Protein AF-A0A922WQW7-F1 (afdb_monomer_lite)

Radius of gyration: 13.1 Å; chains: 1; bounding box: 29×18×37 Å

Secondary structure (DSSP, 8-state):
-EEEEE--TT--EEEEEEEE-SSS--EEEEEEETTEEEEE--PBPBT--EEEEE--TT-SEEEEEEEE-TT-STT--EEEEEEEEE-

Structure (mmCIF, N/CA/C/O backbone):
data_AF-A0A922WQW7-F1
#
_entry.id   AF-A0A922WQW7-F1
#
loop_
_atom_site.group_PDB
_atom_site.id
_atom_site.type_symbol
_atom_site.label_atom_id
_atom_site.label_alt_id
_atom_site.label_comp_id
_atom_site.label_asym_id
_atom_site.label_entity_id
_atom_site.label_seq_id
_atom_site.pdbx_PDB_ins_code
_atom_site.Cartn_x
_atom_site.Cartn_y
_atom_site.Cartn_z
_atom_site.occupancy
_atom_site.B_iso_or_equiv
_atom_site.auth_seq_id
_atom_site.auth_comp_id
_atom_site.auth_asym_id
_atom_site.auth_atom_id
_atom_site.pdbx_PDB_model_num
ATOM 1 N N . MET A 1 1 ? -0.784 8.355 -6.242 1.00 61.16 1 MET A N 1
ATOM 2 C CA . MET A 1 1 ? -2.169 8.745 -5.857 1.00 61.16 1 MET A CA 1
ATOM 3 C C . MET A 1 1 ? -2.441 8.247 -4.438 1.00 61.16 1 MET A C 1
ATOM 5 O O . MET A 1 1 ? -1.811 7.269 -4.051 1.00 61.16 1 MET A O 1
ATOM 9 N N . ARG A 1 2 ? -3.292 8.919 -3.648 1.00 61.25 2 ARG A N 1
ATOM 10 C CA . ARG A 1 2 ? -3.640 8.518 -2.269 1.00 61.25 2 ARG A CA 1
ATOM 11 C C . ARG A 1 2 ? -5.152 8.361 -2.159 1.00 61.25 2 ARG A C 1
ATOM 13 O O . ARG A 1 2 ? -5.868 9.320 -2.439 1.00 61.25 2 ARG A O 1
ATOM 20 N N . HIS A 1 3 ? -5.607 7.197 -1.712 1.00 66.19 3 HIS A N 1
ATOM 21 C CA . HIS A 1 3 ? -7.020 6.927 -1.452 1.00 66.19 3 HIS A CA 1
ATOM 22 C C . HIS A 1 3 ? -7.232 6.695 0.047 1.00 66.19 3 HIS A C 1
ATOM 24 O O . HIS A 1 3 ? -6.770 5.676 0.569 1.00 66.19 3 HIS A O 1
ATOM 30 N N . PRO A 1 4 ? -7.866 7.639 0.767 1.00 65.06 4 PRO A N 1
ATOM 31 C CA . PRO A 1 4 ? -8.280 7.401 2.140 1.00 65.06 4 PRO A CA 1
ATOM 32 C C . PRO A 1 4 ? -9.498 6.475 2.147 1.00 65.06 4 PRO A C 1
ATOM 34 O O . PRO A 1 4 ? -10.483 6.734 1.457 1.00 65.06 4 PRO A O 1
ATOM 37 N N . VAL A 1 5 ? -9.429 5.417 2.949 1.00 65.94 5 VAL A N 1
ATOM 38 C CA . VAL A 1 5 ? -10.537 4.492 3.184 1.00 65.94 5 VAL A CA 1
ATOM 39 C C . VAL A 1 5 ? -10.932 4.622 4.659 1.00 65.94 5 VAL A C 1
ATOM 41 O O . VAL A 1 5 ? -10.155 4.221 5.533 1.00 65.94 5 VAL A O 1
ATOM 44 N N . PRO A 1 6 ? -12.086 5.244 4.969 1.00 63.03 6 PRO A N 1
ATOM 45 C CA . PRO A 1 6 ? -12.621 5.274 6.325 1.00 63.03 6 PRO A CA 1
ATOM 46 C C . PRO A 1 6 ? -12.940 3.852 6.789 1.00 63.03 6 PRO A C 1
ATOM 48 O O . PRO A 1 6 ? -13.584 3.100 6.061 1.00 63.03 6 PRO A O 1
ATOM 51 N N . VAL A 1 7 ? -12.505 3.494 7.996 1.00 60.25 7 VAL A N 1
ATOM 52 C CA . VAL A 1 7 ? -12.766 2.180 8.594 1.00 60.25 7 VAL A CA 1
ATOM 53 C C . VAL A 1 7 ? -13.686 2.388 9.794 1.00 60.25 7 VAL A C 1
ATOM 55 O O . VAL A 1 7 ? -13.356 3.148 10.704 1.00 60.25 7 VAL A O 1
ATOM 58 N N . ASP A 1 8 ? -14.864 1.760 9.796 1.00 61.94 8 ASP A N 1
ATOM 59 C CA . ASP A 1 8 ? -15.688 1.713 11.008 1.00 61.94 8 ASP A CA 1
ATOM 60 C C . ASP A 1 8 ? -15.143 0.666 12.001 1.00 61.94 8 ASP A C 1
ATOM 62 O O . ASP A 1 8 ? -14.297 -0.165 11.662 1.00 61.94 8 ASP A O 1
ATOM 66 N N . ARG A 1 9 ? -15.621 0.704 13.251 1.00 51.31 9 ARG A N 1
ATOM 67 C CA . ARG A 1 9 ? -15.071 -0.046 14.398 1.00 51.31 9 ARG A CA 1
ATOM 68 C C . ARG A 1 9 ? -15.244 -1.583 14.354 1.00 51.31 9 ARG A C 1
ATOM 70 O O . ARG A 1 9 ? -15.140 -2.208 15.407 1.00 51.31 9 ARG A O 1
ATOM 77 N N . GLY A 1 10 ? -15.492 -2.198 13.196 1.00 49.19 10 GLY A N 1
ATOM 78 C CA . GLY A 1 10 ? -15.771 -3.635 13.068 1.00 49.19 10 GLY A CA 1
ATOM 79 C C . GLY A 1 10 ? -14.854 -4.469 12.163 1.00 49.19 10 GLY A C 1
ATOM 80 O O . GLY A 1 10 ? -15.084 -5.670 12.077 1.00 49.19 10 GLY A O 1
ATOM 81 N N . HIS A 1 11 ? -13.857 -3.897 11.483 1.00 52.94 11 HIS A N 1
ATOM 82 C CA . HIS A 1 11 ? -13.142 -4.591 10.398 1.00 52.94 11 HIS A CA 1
ATOM 83 C C . HIS A 1 11 ? -11.831 -5.271 10.832 1.00 52.94 11 HIS A C 1
ATOM 85 O O . HIS A 1 11 ? -11.053 -4.696 11.594 1.00 52.94 11 HIS A O 1
ATOM 91 N N . ALA A 1 12 ? -11.574 -6.474 10.308 1.00 49.03 12 ALA A N 1
ATOM 92 C CA . ALA A 1 12 ? -10.457 -7.352 10.667 1.00 49.03 12 ALA A CA 1
ATOM 93 C C . ALA A 1 12 ? -9.478 -7.642 9.511 1.00 49.03 12 ALA A C 1
ATOM 95 O O . ALA A 1 12 ? -8.337 -8.024 9.776 1.00 49.03 12 ALA A O 1
ATOM 96 N N . GLY A 1 13 ? -9.868 -7.423 8.248 1.00 44.34 13 GLY A N 1
ATOM 97 C CA . GLY A 1 13 ? -9.014 -7.705 7.090 1.00 44.34 13 GLY A CA 1
ATOM 98 C C . GLY A 1 13 ? -9.309 -6.833 5.870 1.00 44.34 13 GLY A C 1
ATOM 99 O O . GLY A 1 13 ? -10.456 -6.451 5.641 1.00 44.34 13 GLY A O 1
ATOM 100 N N . LEU A 1 14 ? -8.264 -6.527 5.099 1.00 45.88 14 LEU A N 1
ATOM 101 C CA . LEU A 1 14 ? -8.352 -6.002 3.734 1.00 45.88 14 LEU A CA 1
ATOM 102 C C . LEU A 1 14 ? -7.760 -7.049 2.784 1.00 45.88 14 LEU A C 1
ATOM 104 O O . LEU A 1 14 ? -6.598 -7.404 2.984 1.00 45.88 14 LEU A O 1
ATOM 108 N N . ASP A 1 15 ? -8.529 -7.487 1.784 1.00 46.69 15 ASP A N 1
ATOM 109 C CA . ASP A 1 15 ? -8.029 -8.216 0.606 1.00 46.69 15 ASP A CA 1
ATOM 110 C C . ASP A 1 15 ? -8.086 -7.291 -0.610 1.00 46.69 15 ASP A C 1
ATOM 112 O O . ASP A 1 15 ? -9.046 -6.532 -0.782 1.00 46.69 15 ASP A O 1
ATOM 116 N N . LEU A 1 16 ? -7.015 -7.277 -1.395 1.00 51.88 16 LEU A N 1
ATOM 117 C CA . LEU A 1 16 ? -6.818 -6.314 -2.464 1.00 51.88 16 LEU A CA 1
ATOM 118 C C . LEU A 1 16 ? -5.736 -6.795 -3.422 1.00 51.88 16 LEU A C 1
ATOM 120 O O . LEU A 1 16 ? -4.652 -7.189 -2.981 1.00 51.88 16 LEU A O 1
ATOM 124 N N . SER A 1 17 ? -6.007 -6.687 -4.723 1.00 50.56 17 SER A N 1
ATOM 125 C CA . SER A 1 17 ? -5.011 -6.945 -5.763 1.00 50.56 17 SER A CA 1
ATOM 126 C C . SER A 1 17 ? -4.505 -5.644 -6.392 1.00 50.56 17 SER A C 1
ATOM 128 O O . SER A 1 17 ? -5.203 -4.630 -6.402 1.00 50.56 17 SER A O 1
ATOM 130 N N . THR A 1 18 ? -3.268 -5.620 -6.890 1.00 52.56 18 THR A N 1
ATOM 131 C CA . THR A 1 18 ? -2.720 -4.437 -7.580 1.00 52.56 18 THR A CA 1
ATOM 132 C C . THR A 1 18 ? -2.079 -4.774 -8.906 1.00 52.56 18 THR A C 1
ATOM 134 O O . THR A 1 18 ? -1.374 -5.773 -8.965 1.00 52.56 18 THR A O 1
ATOM 137 N N . GLY A 1 19 ? -2.237 -3.913 -9.917 1.00 50.72 19 GLY A N 1
ATOM 138 C CA . GLY A 1 19 ? -1.615 -4.085 -11.236 1.00 50.72 19 GLY A CA 1
ATOM 139 C C . GLY A 1 19 ? -1.100 -2.777 -11.839 1.00 50.72 19 GLY A C 1
ATOM 140 O O . GLY A 1 19 ? -1.581 -1.697 -11.486 1.00 50.72 19 GLY A O 1
ATOM 141 N N . ALA A 1 20 ? -0.119 -2.887 -12.740 1.00 51.06 20 ALA A N 1
ATOM 142 C CA . ALA A 1 20 ? 0.459 -1.781 -13.505 1.00 51.06 20 ALA A CA 1
ATOM 143 C C . ALA A 1 20 ? 0.140 -1.932 -15.008 1.00 51.06 20 ALA A C 1
ATOM 145 O O . ALA A 1 20 ? 0.300 -3.021 -15.556 1.00 51.06 20 ALA A O 1
ATOM 146 N N . ALA A 1 21 ? -0.299 -0.866 -15.693 1.00 47.75 21 ALA A N 1
ATOM 147 C CA . ALA A 1 21 ? -0.700 -0.928 -17.110 1.00 47.75 21 ALA A CA 1
ATOM 148 C C . ALA A 1 21 ? 0.017 0.121 -17.988 1.00 47.75 21 ALA A C 1
ATOM 150 O O . ALA A 1 21 ? -0.382 1.281 -17.971 1.00 47.75 21 ALA A O 1
ATOM 151 N N . ALA A 1 22 ? 1.059 -0.286 -18.742 1.00 48.88 22 ALA A N 1
ATOM 152 C CA . ALA A 1 22 ? 1.752 0.441 -19.831 1.00 48.88 22 ALA A CA 1
ATOM 153 C C . ALA A 1 22 ? 3.013 -0.326 -20.324 1.00 48.88 22 ALA A C 1
ATOM 155 O O . ALA A 1 22 ? 3.295 -1.441 -19.892 1.00 48.88 22 ALA A O 1
ATOM 156 N N . LYS A 1 23 ? 3.830 0.291 -21.194 1.00 43.62 23 LYS A N 1
ATOM 157 C CA . LYS A 1 23 ? 5.143 -0.213 -21.641 1.00 43.62 23 LYS A CA 1
ATOM 158 C C . LYS A 1 23 ? 6.229 0.139 -20.601 1.00 43.62 23 LYS A C 1
ATOM 160 O O . LYS A 1 23 ? 6.748 1.248 -20.630 1.00 43.62 23 LYS A O 1
ATOM 165 N N . ARG A 1 24 ? 6.574 -0.818 -19.727 1.00 54.19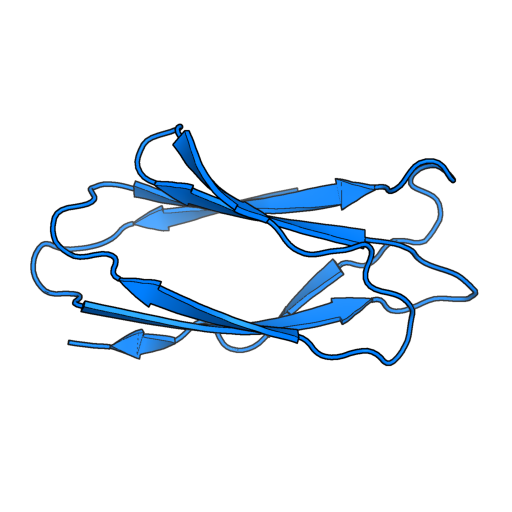 24 ARG A N 1
ATOM 166 C CA . ARG A 1 24 ? 7.497 -0.703 -18.562 1.00 54.19 24 ARG A CA 1
ATOM 167 C C . ARG A 1 24 ? 7.062 0.200 -17.381 1.00 54.19 24 ARG A C 1
ATOM 169 O O . ARG A 1 24 ? 7.921 0.862 -16.807 1.00 54.19 24 ARG A O 1
ATOM 176 N N . PRO A 1 25 ? 5.783 0.248 -16.976 1.00 60.31 25 PRO A N 1
ATOM 177 C CA . PRO A 1 25 ? 5.409 0.917 -15.748 1.00 60.31 25 PRO A CA 1
ATOM 178 C C . PRO A 1 25 ? 5.946 0.130 -14.561 1.00 60.31 25 PRO A C 1
ATOM 180 O O . PRO A 1 25 ? 5.898 -1.103 -14.534 1.00 60.31 25 PRO A O 1
ATOM 183 N N . THR A 1 26 ? 6.442 0.855 -13.578 1.00 69.12 26 THR A N 1
ATOM 184 C CA . THR A 1 26 ? 6.941 0.289 -12.335 1.00 69.12 26 THR A CA 1
ATOM 185 C C . THR A 1 26 ? 6.323 1.061 -11.185 1.00 69.12 26 THR A C 1
ATOM 187 O O . THR A 1 26 ? 6.570 2.249 -10.980 1.00 69.12 26 THR A O 1
ATOM 190 N N . ALA A 1 27 ? 5.482 0.376 -10.420 1.00 78.06 27 ALA A N 1
ATOM 191 C CA . ALA A 1 27 ? 4.758 0.980 -9.314 1.00 78.06 27 ALA A CA 1
ATOM 192 C C . ALA A 1 27 ? 5.167 0.342 -7.991 1.00 78.06 27 ALA A C 1
ATOM 194 O O . ALA A 1 27 ? 5.412 -0.861 -7.902 1.00 78.06 27 ALA A O 1
ATOM 195 N N . VAL A 1 28 ? 5.199 1.151 -6.938 1.00 84.06 28 VAL A N 1
ATOM 196 C CA . VAL A 1 28 ? 5.289 0.656 -5.568 1.00 84.06 28 VAL A CA 1
ATOM 197 C C . VAL A 1 28 ? 4.001 0.998 -4.840 1.00 84.06 28 VAL A C 1
ATOM 199 O O . VAL A 1 28 ? 3.596 2.160 -4.773 1.00 84.06 28 VAL A O 1
ATOM 202 N N . PHE A 1 29 ? 3.378 -0.027 -4.276 1.00 85.62 29 PHE A N 1
ATOM 203 C CA . PHE A 1 29 ? 2.147 0.067 -3.514 1.00 85.62 29 PHE A CA 1
ATOM 204 C C . PHE A 1 29 ? 2.465 0.026 -2.026 1.00 85.62 29 PHE A C 1
ATOM 206 O O . PHE A 1 29 ? 3.249 -0.800 -1.553 1.00 85.62 29 PHE A O 1
ATOM 213 N N . GLU A 1 30 ? 1.861 0.932 -1.272 1.00 90.12 30 GLU A N 1
ATOM 214 C CA . GLU A 1 30 ? 1.994 0.995 0.172 1.00 90.12 30 GLU A CA 1
ATOM 215 C C . GLU A 1 30 ? 0.614 1.105 0.821 1.00 90.12 30 GLU A C 1
ATOM 217 O O . GLU A 1 30 ? -0.252 1.876 0.407 1.00 90.12 30 GLU A O 1
ATOM 222 N N . ILE A 1 31 ? 0.429 0.305 1.866 1.00 89.56 31 ILE A N 1
ATOM 223 C CA . ILE A 1 31 ? -0.708 0.366 2.771 1.00 89.56 31 ILE A CA 1
ATOM 224 C C . ILE A 1 31 ? -0.230 1.049 4.047 1.00 89.56 31 ILE A C 1
ATOM 226 O O . ILE A 1 31 ? 0.764 0.626 4.649 1.00 89.56 31 ILE A O 1
ATOM 230 N N . ARG A 1 32 ? -0.943 2.088 4.482 1.00 92.25 32 ARG A N 1
ATOM 231 C CA . ARG A 1 32 ? -0.654 2.824 5.720 1.00 92.25 32 ARG A CA 1
ATOM 232 C C . ARG A 1 32 ? -1.859 2.786 6.655 1.00 92.25 32 ARG A C 1
ATOM 234 O O . ARG A 1 32 ? -2.999 2.824 6.201 1.00 92.25 32 ARG A O 1
ATOM 241 N N . ARG A 1 33 ? -1.590 2.751 7.960 1.00 90.31 33 ARG A N 1
ATOM 242 C CA . ARG A 1 33 ? -2.575 2.898 9.036 1.00 90.31 33 ARG A CA 1
ATOM 243 C C . ARG A 1 33 ? -2.292 4.166 9.826 1.00 90.31 33 ARG A C 1
ATOM 245 O O . ARG A 1 33 ? -1.164 4.355 10.280 1.00 90.31 33 ARG A O 1
ATOM 252 N N . ASP A 1 34 ? -3.292 5.024 9.978 1.00 90.75 34 ASP A N 1
ATOM 253 C CA . ASP A 1 34 ? -3.210 6.247 10.786 1.00 90.75 34 ASP A CA 1
ATOM 254 C C . ASP A 1 34 ? -1.916 7.057 10.513 1.00 90.75 34 ASP A C 1
ATOM 256 O O . ASP A 1 34 ? -1.184 7.446 11.428 1.00 90.75 34 ASP A O 1
ATOM 260 N N . GLY A 1 35 ? -1.565 7.238 9.233 1.00 90.50 35 GLY A N 1
ATOM 261 C CA . GLY A 1 35 ? -0.356 7.944 8.804 1.00 90.50 35 GLY A CA 1
ATOM 262 C C . GLY A 1 35 ? 0.952 7.140 8.817 1.00 90.50 35 GLY A C 1
ATOM 263 O O . GLY A 1 35 ? 1.968 7.664 8.357 1.00 90.50 35 GLY A O 1
ATOM 264 N N . LYS A 1 36 ? 0.972 5.883 9.279 1.00 90.19 36 LYS A N 1
ATOM 265 C CA . LYS A 1 36 ? 2.179 5.033 9.374 1.00 90.19 36 LYS A CA 1
ATOM 266 C C . LYS A 1 36 ? 2.152 3.863 8.396 1.00 90.19 36 LYS A C 1
ATOM 268 O O . LYS A 1 36 ? 1.144 3.173 8.286 1.00 90.19 36 LYS A O 1
ATOM 273 N N . SER A 1 37 ? 3.278 3.593 7.742 1.00 89.81 37 SER A N 1
ATOM 274 C CA . SER A 1 37 ? 3.442 2.444 6.846 1.00 89.81 37 SER A CA 1
ATOM 275 C C . SER A 1 37 ? 3.164 1.126 7.569 1.00 89.81 37 SER A C 1
ATOM 277 O O . SER A 1 37 ? 3.708 0.869 8.643 1.00 89.81 37 SER A O 1
ATOM 279 N N . LEU A 1 38 ? 2.306 0.302 6.973 1.00 89.75 38 LEU A N 1
ATOM 280 C CA . LEU A 1 38 ? 1.967 -1.037 7.450 1.00 89.75 38 LEU A CA 1
ATOM 281 C C . LEU A 1 38 ? 2.611 -2.103 6.564 1.00 89.75 38 LEU A C 1
ATOM 283 O O . LEU A 1 38 ? 3.212 -3.046 7.071 1.00 89.75 38 LEU A O 1
ATOM 287 N N . ARG A 1 39 ? 2.503 -1.941 5.242 1.00 89.19 39 ARG A N 1
ATOM 288 C CA . ARG A 1 39 ? 3.066 -2.869 4.260 1.00 89.19 39 ARG A CA 1
ATOM 289 C C . ARG A 1 39 ? 3.423 -2.127 2.981 1.00 89.19 39 ARG A C 1
ATOM 291 O O . ARG A 1 39 ? 2.684 -1.247 2.560 1.00 89.19 39 ARG A O 1
ATOM 298 N N . ARG A 1 40 ? 4.541 -2.501 2.364 1.00 89.75 40 ARG A N 1
ATOM 299 C CA . ARG A 1 40 ? 5.025 -1.945 1.096 1.00 89.75 40 ARG A CA 1
ATOM 300 C C . ARG A 1 40 ? 5.372 -3.090 0.151 1.00 89.75 40 ARG A C 1
ATOM 302 O O . ARG A 1 40 ? 5.946 -4.081 0.601 1.00 89.75 40 ARG A O 1
ATOM 309 N N . SER A 1 41 ? 5.000 -2.981 -1.119 1.00 86.12 41 SER A N 1
ATOM 310 C CA . SER A 1 41 ? 5.364 -3.968 -2.135 1.00 86.12 41 SER A CA 1
ATOM 311 C C . SER A 1 41 ? 6.835 -3.848 -2.543 1.00 86.12 41 SER A C 1
ATOM 313 O O . SER A 1 41 ? 7.452 -2.792 -2.357 1.00 86.12 41 SER A O 1
ATOM 315 N N . PRO A 1 42 ? 7.398 -4.891 -3.176 1.00 87.00 42 PRO A N 1
ATOM 316 C CA . PRO A 1 42 ? 8.471 -4.687 -4.147 1.00 87.00 42 PRO A CA 1
ATOM 317 C C . PRO A 1 42 ? 7.992 -3.811 -5.322 1.00 87.00 42 PRO A C 1
ATOM 319 O O . PRO A 1 42 ? 6.819 -3.436 -5.404 1.00 87.00 42 PRO A O 1
ATOM 322 N N . VAL A 1 43 ? 8.899 -3.482 -6.241 1.00 84.12 43 VAL A N 1
ATOM 323 C CA . VAL A 1 43 ? 8.511 -2.874 -7.520 1.00 84.12 43 VAL A CA 1
ATOM 324 C C . VAL A 1 43 ? 7.615 -3.854 -8.279 1.00 84.12 43 VAL A C 1
ATOM 326 O O . VAL A 1 43 ? 7.984 -5.013 -8.448 1.00 84.12 43 VAL A O 1
ATOM 329 N N . VAL A 1 44 ? 6.436 -3.387 -8.685 1.00 79.62 44 VAL A N 1
ATOM 330 C CA . VAL A 1 44 ? 5.455 -4.145 -9.467 1.00 79.62 44 VAL A CA 1
ATOM 331 C C . VAL A 1 44 ? 5.578 -3.729 -10.920 1.00 79.62 44 VAL A C 1
ATOM 333 O O . VAL A 1 44 ? 5.439 -2.544 -11.234 1.00 79.62 44 VAL A O 1
ATOM 336 N N . GLU A 1 45 ? 5.845 -4.701 -11.782 1.00 76.69 45 GLU A N 1
ATOM 337 C CA . GLU A 1 45 ? 5.936 -4.504 -13.229 1.00 76.69 45 GLU A CA 1
ATOM 338 C C . GLU A 1 45 ? 4.568 -4.678 -13.908 1.00 76.69 45 GLU A C 1
ATOM 340 O O . GLU A 1 45 ? 3.591 -5.117 -13.293 1.00 76.69 45 GLU A O 1
ATOM 345 N N . ALA A 1 46 ? 4.491 -4.342 -15.198 1.00 70.19 46 ALA A N 1
ATOM 346 C CA . ALA A 1 46 ? 3.312 -4.645 -16.007 1.00 70.19 46 ALA A CA 1
ATOM 347 C C . ALA A 1 46 ? 2.941 -6.138 -15.939 1.00 70.19 46 ALA A C 1
ATOM 349 O O . ALA A 1 46 ? 3.812 -7.003 -15.857 1.00 70.19 46 ALA A O 1
ATOM 350 N N . ASP A 1 47 ? 1.637 -6.417 -15.972 1.00 71.00 47 ASP A N 1
ATOM 351 C CA . ASP A 1 47 ? 1.039 -7.762 -15.926 1.00 71.00 47 ASP A CA 1
ATOM 352 C C . ASP A 1 47 ? 1.277 -8.559 -14.626 1.00 71.00 47 ASP A C 1
ATOM 354 O O . ASP A 1 47 ? 0.858 -9.714 -14.518 1.00 71.00 47 ASP A O 1
ATOM 358 N N . GLN A 1 48 ? 1.887 -7.952 -13.602 1.00 77.00 48 GLN A N 1
ATOM 359 C CA . GLN A 1 48 ? 1.970 -8.543 -12.268 1.00 77.00 48 GLN A CA 1
ATOM 360 C C . GLN A 1 48 ? 0.772 -8.145 -11.408 1.00 77.00 48 GLN A C 1
ATOM 362 O O . GLN A 1 48 ? 0.430 -6.968 -11.297 1.00 77.00 48 GLN A O 1
ATOM 367 N N . LEU A 1 49 ? 0.181 -9.146 -10.750 1.00 79.75 49 LEU A N 1
ATOM 368 C CA . LEU A 1 49 ? -0.806 -8.961 -9.693 1.00 79.75 49 LEU A CA 1
ATOM 369 C C . LEU A 1 49 ? -0.192 -9.321 -8.341 1.00 79.75 49 LEU A C 1
ATOM 371 O O . LEU A 1 49 ? 0.387 -10.397 -8.183 1.00 79.75 49 LEU A O 1
ATOM 375 N N . LEU A 1 50 ? -0.333 -8.429 -7.361 1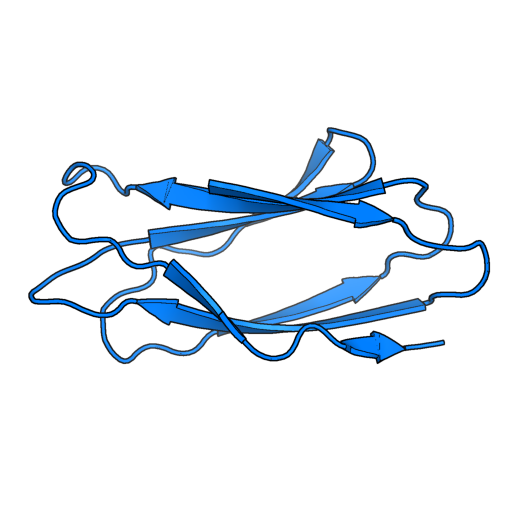.00 81.19 50 LEU A N 1
ATOM 376 C CA . LEU A 1 50 ? 0.036 -8.694 -5.970 1.00 81.19 50 LEU A CA 1
ATOM 377 C C . LEU A 1 50 ? -1.188 -8.646 -5.075 1.00 81.19 50 LEU A C 1
ATOM 379 O O . LEU A 1 50 ? -1.947 -7.687 -5.158 1.00 81.19 50 LEU A O 1
ATOM 383 N N . ASN A 1 51 ? -1.301 -9.622 -4.174 1.00 82.19 51 ASN A N 1
ATOM 384 C CA . ASN A 1 51 ? -2.339 -9.651 -3.151 1.00 82.19 51 ASN A CA 1
ATOM 385 C C . ASN A 1 51 ? -1.796 -9.127 -1.820 1.00 82.19 51 ASN A C 1
ATOM 387 O O . ASN A 1 51 ? -0.685 -9.475 -1.395 1.00 82.19 51 ASN A O 1
ATOM 391 N N . PHE A 1 52 ? -2.607 -8.329 -1.136 1.00 80.44 52 PHE A N 1
ATOM 392 C CA . PHE A 1 52 ? -2.328 -7.871 0.215 1.00 80.44 52 PHE A CA 1
ATOM 393 C C . PHE A 1 52 ? -3.389 -8.383 1.164 1.00 80.44 52 PHE A C 1
ATOM 395 O O . PHE A 1 52 ? -4.561 -8.098 0.988 1.00 80.44 52 PHE A O 1
ATOM 402 N N . GLU A 1 53 ? -2.932 -9.041 2.222 1.00 83.56 53 GLU A N 1
ATOM 403 C CA . GLU A 1 53 ? -3.738 -9.314 3.402 1.00 83.56 53 GLU A CA 1
ATOM 404 C C . GLU A 1 53 ? -3.105 -8.568 4.577 1.00 83.56 53 GLU A C 1
ATOM 406 O O . GLU A 1 53 ? -1.897 -8.694 4.839 1.00 83.56 53 GLU A O 1
ATOM 411 N N . VAL A 1 54 ? -3.895 -7.719 5.233 1.00 83.06 54 VAL A N 1
ATOM 412 C CA . VAL A 1 54 ? -3.458 -6.926 6.385 1.00 83.06 54 VAL A CA 1
ATOM 413 C C . VAL A 1 54 ? -4.541 -6.879 7.456 1.00 83.06 54 VAL A C 1
ATOM 415 O O . VAL A 1 54 ? -5.712 -6.651 7.164 1.00 83.06 54 VAL A O 1
ATOM 418 N N . ASN A 1 55 ? -4.129 -7.048 8.713 1.00 83.19 55 ASN A N 1
ATOM 419 C CA . ASN A 1 55 ? -5.001 -6.839 9.861 1.00 83.19 55 ASN A CA 1
ATOM 420 C C . ASN A 1 55 ? -5.169 -5.333 10.109 1.00 83.19 55 ASN A C 1
ATOM 422 O O . ASN A 1 55 ? -4.185 -4.614 10.312 1.00 83.19 55 ASN A O 1
ATOM 426 N N . ILE A 1 56 ? -6.420 -4.879 10.096 1.00 84.62 56 ILE A N 1
ATOM 427 C CA . ILE A 1 56 ? -6.811 -3.473 10.256 1.00 84.62 56 ILE A CA 1
ATOM 428 C C . ILE A 1 56 ? -7.611 -3.217 11.542 1.00 84.62 56 ILE A C 1
ATOM 430 O O . ILE A 1 56 ? -8.190 -2.146 11.712 1.00 84.62 56 ILE A O 1
ATOM 434 N N . THR A 1 57 ? -7.618 -4.160 12.485 1.00 83.50 57 THR A N 1
ATOM 435 C CA . THR A 1 57 ? -8.353 -4.021 13.744 1.00 83.50 57 THR A CA 1
ATOM 436 C C . THR A 1 57 ? -7.898 -2.787 14.522 1.00 83.50 57 THR A C 1
ATOM 438 O O . THR A 1 57 ? -6.721 -2.625 14.853 1.00 83.50 57 THR A O 1
ATOM 441 N N . GLY A 1 58 ? -8.860 -1.926 14.859 1.00 84.75 58 GLY A N 1
ATOM 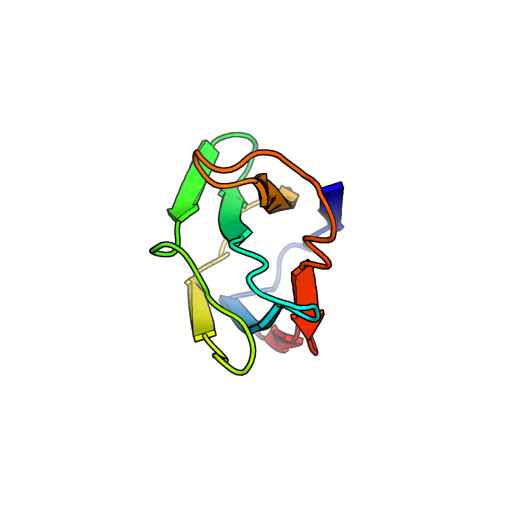442 C CA . GLY A 1 58 ? -8.647 -0.757 15.713 1.00 84.75 58 GLY A CA 1
ATOM 443 C C . GLY A 1 58 ? -7.964 0.436 15.040 1.00 84.75 58 GLY A C 1
ATOM 444 O O . GLY A 1 58 ? -7.592 1.370 15.751 1.00 84.75 58 GLY A O 1
ATOM 445 N N . ILE A 1 59 ? -7.795 0.431 13.713 1.00 88.00 59 ILE A N 1
ATOM 446 C CA . ILE A 1 59 ? -7.302 1.606 12.976 1.00 88.00 59 ILE A CA 1
ATOM 447 C C . ILE A 1 59 ? -8.462 2.555 12.659 1.00 88.00 59 ILE A C 1
ATOM 449 O O . ILE A 1 59 ? -9.591 2.109 12.458 1.00 88.00 59 ILE A O 1
ATOM 453 N N . ASN A 1 60 ? -8.194 3.860 12.596 1.00 85.62 60 ASN A N 1
ATOM 454 C CA . ASN A 1 60 ? -9.224 4.852 12.258 1.00 85.62 60 ASN A CA 1
ATOM 455 C C . ASN A 1 60 ? -9.213 5.182 10.765 1.00 85.62 60 ASN A C 1
ATOM 457 O O . ASN A 1 60 ? -10.257 5.437 10.165 1.00 85.62 60 ASN A O 1
ATOM 461 N N . GLN A 1 61 ? -8.021 5.195 10.169 1.00 86.00 61 GLN A N 1
ATOM 462 C CA . GLN A 1 61 ? -7.843 5.503 8.763 1.00 86.00 61 GLN A CA 1
ATOM 463 C C . GLN A 1 61 ? -6.873 4.523 8.108 1.00 86.00 61 GLN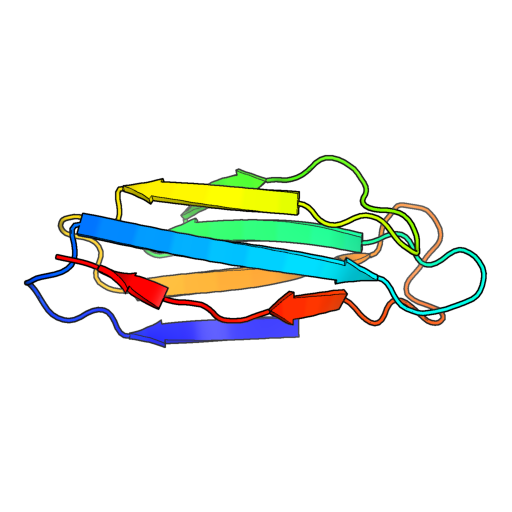 A C 1
ATOM 465 O O . GLN A 1 61 ? -5.731 4.360 8.544 1.00 86.00 61 GLN A O 1
AT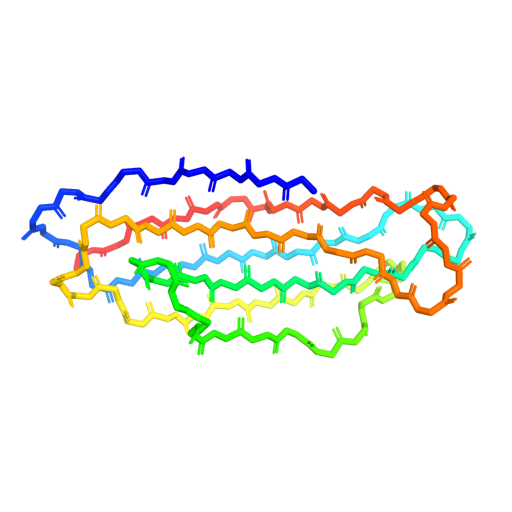OM 470 N N . LEU A 1 62 ? -7.329 3.930 7.009 1.00 88.56 62 LEU A N 1
ATOM 471 C CA . LEU A 1 62 ? -6.502 3.190 6.071 1.00 88.56 62 LEU A CA 1
ATOM 472 C C . LEU A 1 62 ? -6.166 4.100 4.885 1.00 88.56 62 LEU A C 1
ATOM 474 O O . LEU A 1 62 ? -7.017 4.837 4.382 1.00 88.56 62 LEU A O 1
ATOM 478 N N . GLU A 1 63 ? -4.921 4.065 4.427 1.00 89.31 63 GLU A N 1
ATOM 479 C CA . GLU A 1 63 ? -4.491 4.804 3.244 1.00 89.31 63 GLU A CA 1
ATOM 480 C C . GLU A 1 63 ? -3.828 3.852 2.262 1.00 89.31 63 GLU A C 1
ATOM 482 O O . GLU A 1 63 ? -2.897 3.127 2.617 1.00 89.31 63 GLU A O 1
ATOM 487 N N . LEU A 1 64 ? -4.294 3.906 1.021 1.00 88.50 64 LEU A N 1
ATOM 488 C CA . LEU A 1 64 ? -3.727 3.175 -0.100 1.00 88.50 64 LEU A CA 1
ATOM 489 C C . LEU A 1 64 ? -2.941 4.163 -0.958 1.00 88.50 64 LEU A C 1
ATOM 491 O O . LEU A 1 64 ? -3.514 5.105 -1.523 1.00 88.50 64 LEU A O 1
ATOM 495 N N . THR A 1 65 ? -1.622 3.999 -1.004 1.00 86.88 65 THR A N 1
ATOM 496 C CA . THR A 1 65 ? -0.714 4.896 -1.720 1.00 86.88 65 THR A CA 1
ATOM 497 C C . THR A 1 65 ? 0.041 4.157 -2.816 1.00 86.88 65 THR A C 1
ATOM 499 O O . THR A 1 65 ? 0.532 3.049 -2.635 1.00 86.88 65 THR A O 1
ATOM 502 N N . THR A 1 66 ? 0.157 4.807 -3.971 1.00 83.50 66 THR A N 1
ATOM 503 C CA . THR A 1 66 ? 0.983 4.336 -5.090 1.00 83.50 66 THR A CA 1
ATOM 504 C C . THR A 1 66 ? 2.036 5.391 -5.395 1.00 83.50 66 THR A C 1
ATOM 506 O O . THR A 1 66 ? 1.685 6.565 -5.588 1.00 83.50 66 THR A O 1
ATOM 509 N N . ALA A 1 67 ? 3.298 4.969 -5.428 1.00 76.75 67 ALA A N 1
ATOM 510 C CA . ALA A 1 67 ? 4.459 5.787 -5.756 1.00 76.75 67 ALA A CA 1
ATOM 511 C C . ALA A 1 67 ? 5.158 5.258 -7.024 1.00 76.75 67 ALA A C 1
ATOM 513 O O . ALA A 1 67 ? 5.145 4.043 -7.246 1.00 76.75 67 ALA A O 1
ATOM 514 N N . PRO A 1 68 ? 5.765 6.142 -7.838 1.00 71.25 68 PRO A N 1
ATOM 515 C CA . PRO A 1 68 ? 6.624 5.720 -8.940 1.00 71.25 68 PRO A CA 1
ATOM 516 C C . PRO A 1 68 ? 7.865 4.992 -8.411 1.00 71.25 68 PRO A C 1
ATOM 518 O O . PRO A 1 68 ? 8.282 5.211 -7.267 1.00 71.25 68 PRO A O 1
ATOM 521 N N . SER A 1 69 ? 8.458 4.138 -9.243 1.00 68.19 69 SER A N 1
ATOM 522 C CA . SER A 1 69 ? 9.799 3.608 -8.991 1.00 68.19 69 SER A CA 1
ATOM 523 C C . SER A 1 69 ? 10.887 4.630 -9.384 1.00 68.19 69 SER A C 1
ATOM 525 O O . SER A 1 69 ? 10.595 5.793 -9.675 1.00 68.19 69 SER A O 1
ATOM 527 N N . GLU A 1 70 ? 12.155 4.214 -9.366 1.00 66.19 70 GLU A N 1
ATOM 528 C CA . GLU A 1 70 ? 13.303 5.057 -9.728 1.00 66.19 70 GLU A CA 1
ATOM 529 C C . GLU A 1 70 ? 13.274 5.558 -11.190 1.00 66.19 70 GLU A C 1
ATOM 531 O O . GLU A 1 70 ? 13.923 6.559 -11.488 1.00 66.19 70 GLU A O 1
ATOM 536 N N . ASP A 1 71 ? 12.468 4.951 -12.073 1.00 60.19 71 ASP A N 1
ATOM 537 C CA . ASP A 1 71 ? 12.385 5.296 -13.506 1.00 60.19 71 ASP A CA 1
ATOM 538 C C . ASP A 1 71 ? 11.468 6.503 -13.832 1.00 60.19 71 ASP A C 1
ATOM 540 O O . ASP A 1 71 ? 11.326 6.900 -14.994 1.00 60.19 71 ASP A O 1
ATOM 544 N N . GLY A 1 72 ? 10.875 7.144 -12.817 1.00 56.38 72 GLY A N 1
ATOM 545 C CA . GLY A 1 72 ? 9.970 8.291 -12.975 1.00 56.38 72 GLY A CA 1
ATOM 546 C C . GLY A 1 72 ? 8.492 7.889 -13.033 1.00 56.38 72 GLY A C 1
ATOM 547 O O . GLY A 1 72 ? 8.156 6.758 -12.726 1.00 56.38 72 GLY A O 1
ATOM 548 N N . SER A 1 73 ? 7.592 8.832 -13.352 1.00 56.25 73 SER A N 1
ATOM 549 C CA . SER A 1 73 ? 6.125 8.639 -13.290 1.00 56.25 73 SER A CA 1
ATOM 550 C C . SER A 1 73 ? 5.448 8.442 -14.657 1.00 56.25 73 SER A C 1
ATOM 552 O O . SER A 1 73 ? 4.255 8.728 -14.816 1.00 56.25 73 SER A O 1
ATOM 554 N N . ASN A 1 74 ? 6.219 8.116 -15.695 1.00 50.38 74 ASN A N 1
ATOM 555 C CA . ASN A 1 74 ? 5.739 8.174 -17.070 1.00 50.38 74 ASN A CA 1
ATOM 556 C C . ASN A 1 74 ? 5.014 6.867 -17.431 1.00 50.38 74 ASN A C 1
ATOM 558 O O . ASN A 1 74 ? 5.642 5.868 -17.761 1.00 50.38 74 ASN A O 1
ATOM 562 N N . SER A 1 75 ? 3.679 6.910 -17.461 1.00 51.09 75 SER A N 1
ATOM 563 C CA . SER A 1 75 ? 2.780 5.772 -17.749 1.00 51.09 75 SER A CA 1
ATOM 564 C C . SER A 1 75 ? 2.541 4.776 -16.599 1.00 51.09 75 SER A C 1
ATOM 566 O O . SER A 1 75 ? 2.038 3.685 -16.844 1.00 51.09 75 SER A O 1
ATOM 568 N N . ASP A 1 76 ? 2.803 5.147 -15.344 1.00 58.41 76 ASP A N 1
ATOM 569 C CA . ASP A 1 76 ? 2.577 4.272 -14.180 1.00 58.41 76 ASP A CA 1
ATOM 570 C C . ASP A 1 76 ? 1.126 4.304 -13.693 1.00 58.41 76 ASP A C 1
ATOM 572 O O . ASP A 1 76 ? 0.775 4.928 -12.687 1.00 58.41 76 ASP A O 1
ATOM 576 N N . TRP A 1 77 ? 0.241 3.638 -14.429 1.00 63.19 77 TRP A N 1
ATOM 577 C CA . TRP A 1 77 ? -1.125 3.413 -13.967 1.00 63.19 77 TRP A CA 1
ATOM 578 C C . TRP A 1 77 ? -1.128 2.277 -12.950 1.00 63.19 77 TRP A C 1
ATOM 580 O O . TRP A 1 77 ? -1.176 1.113 -13.330 1.00 63.19 77 TRP A O 1
ATOM 590 N N . GLY A 1 78 ? -1.055 2.616 -11.662 1.00 68.19 78 GLY A N 1
ATOM 591 C CA . GLY A 1 78 ? -1.260 1.661 -10.577 1.00 68.19 78 GLY A CA 1
ATOM 592 C C . GLY A 1 78 ? -2.734 1.562 -10.203 1.00 68.19 78 GLY A C 1
ATOM 593 O O . GLY A 1 78 ? -3.356 2.570 -9.865 1.00 68.19 78 GLY A O 1
ATOM 594 N N . LEU A 1 79 ? -3.285 0.352 -10.243 1.00 76.88 79 LEU A N 1
ATOM 595 C CA . LEU A 1 79 ? -4.672 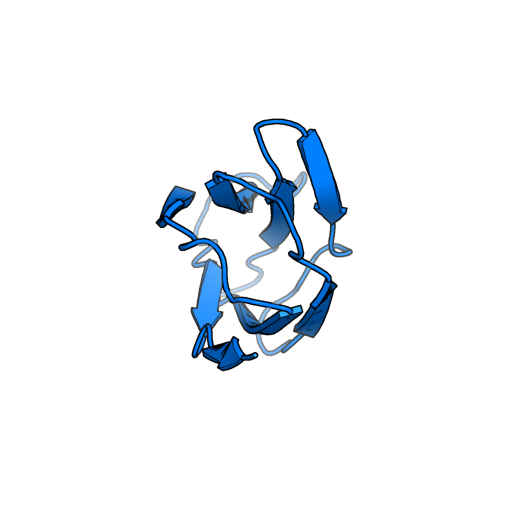0.081 -9.876 1.00 76.88 79 LEU A CA 1
ATOM 596 C C . LEU A 1 79 ? -4.732 -0.682 -8.554 1.00 76.88 79 LEU A C 1
ATOM 598 O O . LEU A 1 79 ? -3.982 -1.633 -8.365 1.00 76.88 79 LEU A O 1
ATOM 602 N N . TRP A 1 80 ? -5.639 -0.275 -7.668 1.00 79.00 80 TRP A N 1
ATOM 603 C CA . TRP A 1 80 ? -6.069 -1.065 -6.517 1.00 79.00 80 TRP A CA 1
ATOM 604 C C . TRP A 1 80 ? -7.389 -1.744 -6.901 1.00 79.00 80 TRP A C 1
ATOM 606 O O . TRP A 1 80 ? -8.419 -1.084 -7.037 1.00 79.00 80 TRP A O 1
ATOM 616 N N . LEU A 1 81 ? -7.329 -3.044 -7.161 1.00 77.25 81 LEU A N 1
ATOM 617 C CA . LEU A 1 81 ? -8.422 -3.883 -7.633 1.00 77.25 81 LEU A CA 1
ATOM 618 C C . LEU A 1 81 ? -9.162 -4.538 -6.463 1.00 77.25 81 LEU A C 1
ATOM 620 O O . LEU A 1 81 ? -8.577 -5.305 -5.700 1.00 77.25 81 LEU A O 1
ATOM 624 N N . GLU A 1 82 ? -10.463 -4.256 -6.384 1.00 76.69 82 GLU A N 1
ATOM 625 C CA . GLU A 1 82 ? -11.419 -4.909 -5.478 1.00 76.69 82 GLU A CA 1
ATOM 626 C C . GLU A 1 82 ? -11.020 -4.884 -3.990 1.00 76.69 82 GLU A C 1
ATOM 628 O O . GLU A 1 82 ? -10.919 -5.940 -3.373 1.00 76.69 82 GLU A O 1
ATOM 633 N N . PRO A 1 83 ? -10.815 -3.704 -3.370 1.00 69.06 83 PRO A N 1
ATOM 634 C CA . PRO A 1 83 ? -10.562 -3.649 -1.935 1.00 69.06 83 PRO A CA 1
ATOM 635 C C . PRO A 1 83 ? -11.791 -4.154 -1.176 1.00 69.06 83 PRO A C 1
ATOM 637 O O . PRO A 1 83 ? -12.828 -3.487 -1.153 1.00 69.06 83 PRO A O 1
ATOM 640 N N . GLN A 1 84 ? -11.673 -5.320 -0.543 1.00 74.75 84 GLN A N 1
ATOM 641 C CA . GLN A 1 84 ? -12.718 -5.889 0.302 1.00 74.75 84 GLN A CA 1
ATOM 642 C C . GLN A 1 84 ? -12.346 -5.734 1.770 1.00 74.75 84 GLN A C 1
ATOM 644 O O . GLN A 1 84 ? -11.293 -6.190 2.208 1.00 74.75 84 GLN A O 1
ATOM 649 N N . LEU A 1 85 ? -13.235 -5.097 2.530 1.00 73.81 85 LEU A N 1
ATOM 650 C CA . LEU A 1 85 ? -13.138 -4.991 3.980 1.00 73.81 85 LEU A CA 1
ATOM 651 C C . LEU A 1 85 ? -13.944 -6.141 4.601 1.00 73.81 85 LEU A C 1
ATOM 653 O O . LEU A 1 85 ? -15.157 -6.219 4.413 1.00 73.81 85 LEU A O 1
ATOM 657 N N . ALA A 1 86 ? -13.273 -7.035 5.323 1.00 70.75 86 ALA A N 1
ATOM 658 C CA . ALA A 1 86 ? -13.892 -8.179 5.993 1.00 70.75 86 ALA A CA 1
ATOM 659 C C . ALA A 1 86 ? -13.870 -8.012 7.521 1.00 70.75 86 ALA A C 1
ATOM 661 O O . ALA A 1 86 ? -12.993 -7.333 8.065 1.00 70.75 86 ALA A O 1
ATOM 662 N N . ARG A 1 87 ? -14.840 -8.633 8.204 1.00 64.88 87 ARG A N 1
ATOM 663 C CA . ARG A 1 87 ? -14.966 -8.687 9.672 1.00 64.88 87 ARG A CA 1
ATOM 664 C C . ARG A 1 87 ? -14.508 -10.037 10.212 1.00 64.88 87 ARG A C 1
ATOM 666 O O . ARG A 1 87 ? -14.844 -11.049 9.555 1.00 64.88 87 ARG A O 1
#

pLDDT: mean 71.59, std 14.73, range [43.62, 92.25]

Sequence (87 aa):
MRHPVPVDRGHAGLDLSTGAAAKRPTAVFEIRRDGKSLRRSPVVEADQLLNFEVNITGINQLELTTAPSEDGSNSDWGLWLEPQLAR

Foldseek 3Di:
DKDKDFDDQDFFKKKWKKAWDDDWFWKKKFKAFPPHTDDIDDTHTHPDIDIDIDTPHPTGIIMIDMDGDPVDDPRGDMDTPDTDTHD